Protein AF-A0A7V6X2H1-F1 (afdb_monomer_lite)

pLDDT: mean 89.01, std 12.79, range [46.62, 98.12]

Structure (mmCIF, N/CA/C/O backbone):
data_AF-A0A7V6X2H1-F1
#
_entry.id   AF-A0A7V6X2H1-F1
#
loop_
_atom_site.group_PDB
_atom_site.id
_atom_site.type_symbol
_atom_site.label_atom_id
_atom_site.label_alt_id
_atom_site.label_comp_id
_atom_site.label_asym_id
_atom_site.label_entity_id
_atom_site.label_seq_id
_atom_site.pdbx_PDB_ins_code
_atom_site.Cartn_x
_atom_site.Cartn_y
_atom_site.Cartn_z
_atom_site.occupancy
_atom_site.B_iso_or_equiv
_atom_site.auth_seq_id
_atom_site.auth_comp_id
_atom_site.auth_asym_id
_atom_site.auth_atom_id
_atom_site.pdbx_PDB_model_num
ATOM 1 N N . MET A 1 1 ? -15.345 0.960 33.921 1.00 46.62 1 MET A N 1
ATOM 2 C CA . MET A 1 1 ? -14.487 0.407 32.845 1.00 46.62 1 MET A CA 1
ATOM 3 C C . MET A 1 1 ? -14.612 1.306 31.611 1.00 46.62 1 MET A C 1
ATOM 5 O O . MET A 1 1 ? -15.407 1.011 30.737 1.00 46.62 1 MET A O 1
ATOM 9 N N . GLU A 1 2 ? -13.882 2.427 31.547 1.00 55.59 2 GLU A N 1
ATOM 10 C CA . GLU A 1 2 ? -13.920 3.375 30.402 1.00 55.59 2 GLU A CA 1
ATOM 11 C C . GLU A 1 2 ? -12.554 3.542 29.702 1.00 55.59 2 GLU A C 1
ATOM 13 O O . GLU A 1 2 ? -12.476 4.056 28.591 1.00 55.59 2 GLU A O 1
ATOM 18 N N . SER A 1 3 ? -11.475 3.017 30.293 1.00 58.47 3 SER A N 1
ATOM 1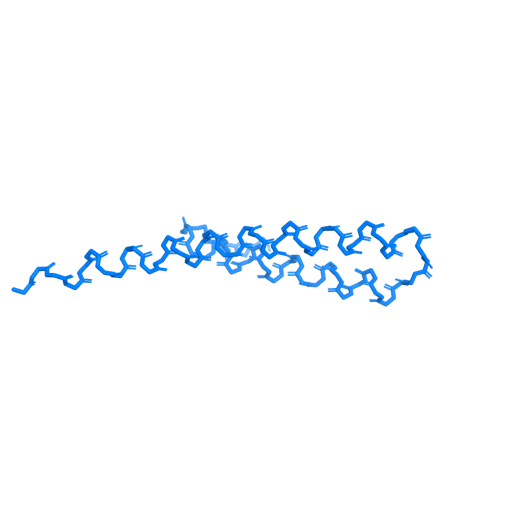9 C CA . SER A 1 3 ? -10.096 3.158 29.796 1.00 58.47 3 SER A CA 1
ATOM 20 C C . SER A 1 3 ? -9.798 2.407 28.483 1.00 58.47 3 SER A C 1
ATOM 22 O O . SER A 1 3 ? -8.879 2.798 27.767 1.00 58.47 3 SER A O 1
ATOM 24 N N . SER A 1 4 ? -10.568 1.373 28.122 1.00 64.25 4 SER A N 1
ATOM 25 C CA . SER A 1 4 ? -10.253 0.522 26.958 1.00 64.25 4 SER A CA 1
ATOM 26 C C . SER A 1 4 ? -10.461 1.228 25.613 1.00 64.25 4 SER A C 1
ATOM 28 O O . SER A 1 4 ? -9.647 1.076 24.709 1.00 64.25 4 SER A O 1
ATOM 30 N N . LYS A 1 5 ? -11.513 2.054 25.478 1.00 67.69 5 LYS A N 1
ATOM 31 C CA . LYS A 1 5 ? -11.872 2.674 24.187 1.00 67.69 5 LYS A CA 1
ATOM 32 C C . LYS A 1 5 ? -10.821 3.673 23.696 1.00 67.69 5 LYS A C 1
ATOM 34 O O . LYS A 1 5 ? -10.520 3.703 22.508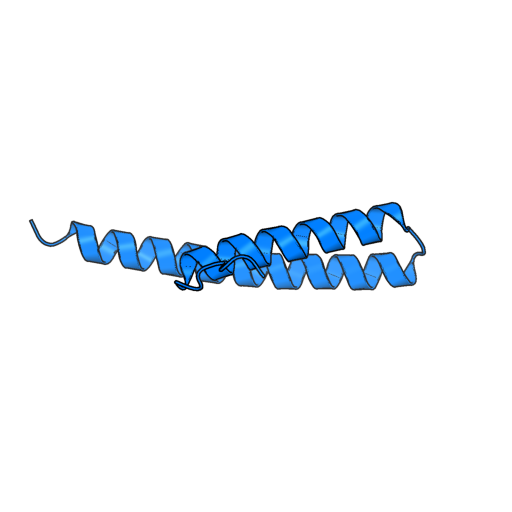 1.00 67.69 5 LYS A O 1
ATOM 39 N N . GLY A 1 6 ? -10.244 4.474 24.595 1.00 72.12 6 GLY A N 1
ATOM 40 C CA . GLY A 1 6 ? -9.203 5.445 24.234 1.00 72.12 6 GLY A CA 1
ATOM 41 C C . GLY A 1 6 ? -7.904 4.782 23.760 1.00 72.12 6 GLY A C 1
ATOM 42 O O . GLY A 1 6 ? -7.274 5.259 22.817 1.00 72.12 6 GLY A O 1
ATOM 43 N N . ILE A 1 7 ? -7.542 3.645 24.364 1.00 76.75 7 ILE A N 1
ATOM 44 C CA . ILE A 1 7 ? -6.356 2.858 23.990 1.00 76.75 7 ILE A CA 1
ATOM 45 C C . ILE A 1 7 ? -6.525 2.263 22.584 1.00 76.75 7 ILE A C 1
ATOM 47 O O . ILE A 1 7 ? -5.599 2.333 21.772 1.00 76.75 7 ILE A O 1
ATOM 51 N N . ASP A 1 8 ? -7.713 1.744 22.261 1.00 81.62 8 ASP A N 1
ATOM 52 C CA . ASP A 1 8 ? -8.009 1.193 20.933 1.00 81.62 8 ASP A CA 1
ATOM 53 C C . ASP A 1 8 ? -7.976 2.266 19.832 1.00 81.62 8 ASP A C 1
ATOM 55 O O . ASP A 1 8 ? -7.435 2.027 18.747 1.00 81.62 8 ASP A O 1
ATOM 59 N N . VAL A 1 9 ? -8.470 3.476 20.121 1.00 83.19 9 VAL A N 1
ATOM 60 C CA . VAL A 1 9 ? -8.408 4.616 19.189 1.00 83.19 9 VAL A CA 1
ATOM 61 C C . VAL A 1 9 ? -6.960 5.032 18.924 1.00 83.19 9 VAL A C 1
ATOM 63 O O . VAL A 1 9 ? -6.558 5.143 17.765 1.00 83.19 9 VAL A O 1
ATOM 66 N N . ALA A 1 10 ? -6.148 5.199 19.972 1.00 87.19 10 ALA A N 1
ATOM 67 C CA . ALA A 1 10 ? -4.738 5.564 19.830 1.00 87.19 10 ALA A CA 1
ATOM 68 C C . ALA A 1 10 ? -3.946 4.510 19.037 1.00 87.19 10 ALA A C 1
ATOM 70 O O . ALA A 1 10 ? -3.128 4.847 18.175 1.00 87.19 10 ALA A O 1
ATOM 71 N N . LYS A 1 11 ? -4.226 3.221 19.272 1.00 88.06 11 LYS A N 1
ATOM 72 C CA . LYS A 1 11 ? -3.632 2.114 18.514 1.00 88.06 11 LYS A CA 1
ATOM 73 C C . LYS A 1 11 ? -4.027 2.164 17.039 1.00 88.06 11 LYS A C 1
ATOM 75 O O . LYS A 1 11 ? -3.169 1.957 16.181 1.00 88.06 11 LYS A O 1
ATOM 80 N N . ASN A 1 12 ? -5.291 2.451 16.731 1.00 91.38 12 ASN A N 1
ATOM 81 C CA . ASN A 1 12 ? -5.737 2.542 15.344 1.00 91.38 12 ASN A CA 1
ATOM 82 C C . ASN A 1 12 ? -5.077 3.722 14.615 1.00 91.38 12 ASN A C 1
ATOM 84 O O . ASN A 1 12 ? -4.567 3.535 13.512 1.00 91.38 12 ASN A O 1
ATOM 88 N N . ILE A 1 13 ? -4.993 4.892 15.260 1.00 94.88 13 ILE A N 1
ATOM 89 C CA . ILE A 1 13 ? -4.291 6.070 14.722 1.00 94.88 13 ILE A CA 1
ATOM 90 C C . ILE A 1 13 ? -2.828 5.736 14.431 1.00 94.88 13 ILE A C 1
ATOM 92 O O . ILE A 1 13 ? -2.349 5.984 13.329 1.00 94.88 13 ILE A O 1
ATOM 96 N N . ARG A 1 14 ? -2.124 5.095 15.372 1.00 96.00 14 ARG A N 1
ATOM 97 C CA . ARG A 1 14 ? -0.726 4.694 15.162 1.00 96.00 14 ARG A CA 1
ATOM 98 C C . ARG A 1 14 ? -0.556 3.785 13.943 1.00 96.00 14 ARG A C 1
ATOM 100 O O . ARG A 1 14 ? 0.417 3.933 13.210 1.00 96.00 14 ARG A O 1
ATOM 107 N N . ILE A 1 15 ? -1.482 2.851 13.724 1.00 95.94 15 ILE A N 1
ATOM 108 C CA . ILE A 1 15 ? -1.421 1.960 12.560 1.00 95.94 15 ILE A CA 1
ATOM 109 C C . ILE A 1 15 ? -1.700 2.730 11.264 1.00 95.94 15 ILE A C 1
ATOM 111 O O . ILE A 1 15 ? -1.027 2.483 10.270 1.00 95.94 15 ILE A O 1
ATOM 115 N N . ILE A 1 16 ? -2.642 3.675 11.270 1.00 97.00 16 ILE A N 1
ATOM 116 C CA . ILE A 1 16 ? -2.919 4.547 10.117 1.00 97.00 16 ILE A CA 1
ATOM 117 C C . ILE A 1 16 ? -1.671 5.352 9.737 1.00 97.00 16 ILE A C 1
ATOM 119 O O . ILE A 1 16 ? -1.287 5.367 8.570 1.00 97.00 16 ILE A O 1
ATOM 123 N N . GLU A 1 17 ? -1.005 5.976 10.710 1.00 97.62 17 GLU A N 1
ATOM 124 C CA . GLU A 1 17 ? 0.219 6.745 10.458 1.00 97.62 17 GLU A CA 1
ATOM 125 C C . GLU A 1 17 ? 1.351 5.869 9.911 1.00 97.62 17 GLU A C 1
ATOM 127 O O . GLU A 1 17 ? 2.030 6.254 8.960 1.00 97.62 17 GLU A O 1
ATOM 132 N N . TRP A 1 18 ? 1.507 4.659 10.450 1.00 97.88 18 TRP A N 1
ATOM 133 C CA . TRP A 1 18 ? 2.483 3.700 9.939 1.00 97.88 18 TRP A CA 1
ATOM 134 C C . TRP A 1 18 ? 2.179 3.271 8.493 1.00 97.88 18 TRP A C 1
ATOM 136 O O . TRP A 1 18 ? 3.073 3.293 7.652 1.00 97.88 18 TRP A O 1
ATOM 146 N N . LEU A 1 19 ? 0.917 2.966 8.170 1.00 97.88 19 LEU A N 1
ATOM 147 C CA . LEU A 1 19 ? 0.501 2.593 6.810 1.00 97.88 19 LEU A CA 1
ATOM 148 C C . LEU A 1 19 ? 0.729 3.721 5.794 1.00 97.88 19 LEU A C 1
ATOM 150 O O . LEU A 1 19 ? 1.078 3.448 4.648 1.00 97.88 19 LEU A O 1
ATOM 154 N N . LYS A 1 20 ? 0.566 4.989 6.195 1.00 97.00 20 LYS A N 1
ATOM 155 C CA . LYS A 1 20 ? 0.899 6.131 5.328 1.00 97.00 20 LYS A CA 1
ATOM 156 C C . LYS A 1 20 ? 2.396 6.195 5.026 1.00 97.00 20 LYS A C 1
ATOM 158 O O . LYS A 1 20 ? 2.766 6.428 3.878 1.00 97.00 20 LYS A O 1
ATOM 163 N N . ALA A 1 21 ? 3.247 5.976 6.030 1.00 98.12 21 ALA A N 1
ATOM 164 C CA . ALA A 1 21 ? 4.695 5.937 5.830 1.00 98.12 21 ALA A CA 1
ATOM 165 C C . ALA A 1 21 ? 5.104 4.785 4.891 1.00 98.12 21 ALA A C 1
ATOM 167 O O . ALA A 1 21 ? 5.876 5.003 3.958 1.00 98.12 21 ALA A O 1
ATOM 168 N N . GLU A 1 22 ? 4.520 3.598 5.080 1.00 97.25 22 GLU A N 1
ATOM 169 C CA . GLU A 1 22 ? 4.742 2.424 4.223 1.00 97.25 22 GLU A CA 1
ATOM 170 C C . GLU A 1 22 ? 4.334 2.684 2.764 1.00 97.25 22 GLU A C 1
ATOM 172 O O . GLU A 1 22 ? 5.062 2.351 1.826 1.00 97.25 22 GLU A O 1
ATOM 177 N N . MET A 1 23 ? 3.193 3.349 2.559 1.00 97.69 23 MET A N 1
ATOM 178 C CA . MET A 1 23 ? 2.712 3.718 1.229 1.00 97.69 23 MET A CA 1
ATOM 179 C C . MET A 1 23 ? 3.688 4.652 0.506 1.00 97.69 23 MET A C 1
ATOM 181 O O . MET A 1 23 ? 4.005 4.417 -0.660 1.00 97.69 23 MET A O 1
ATOM 185 N N . VAL A 1 24 ? 4.206 5.679 1.187 1.00 98.06 24 VAL A N 1
ATOM 186 C CA . VAL A 1 24 ? 5.220 6.577 0.609 1.00 98.06 24 VAL A CA 1
ATOM 187 C C . VAL A 1 24 ? 6.499 5.807 0.263 1.00 98.06 24 VAL A C 1
ATOM 189 O O . VAL A 1 24 ? 7.062 6.014 -0.813 1.00 98.06 24 VAL A O 1
ATOM 192 N N . GLY A 1 25 ? 6.929 4.883 1.129 1.00 97.19 25 GLY A N 1
ATOM 193 C CA . GLY A 1 25 ? 8.070 4.002 0.870 1.00 97.19 25 GLY A CA 1
ATOM 194 C C . GLY A 1 25 ? 7.880 3.141 -0.381 1.00 97.19 25 GLY A C 1
ATOM 195 O O . GLY A 1 25 ? 8.758 3.092 -1.241 1.00 97.19 25 GLY A O 1
ATOM 196 N N . SER A 1 26 ? 6.703 2.536 -0.534 1.00 96.62 26 SER A N 1
ATOM 197 C CA . SER A 1 26 ? 6.372 1.702 -1.694 1.00 96.62 26 SER A CA 1
ATOM 198 C C . SER A 1 26 ? 6.325 2.506 -2.998 1.00 96.62 26 SER A C 1
ATOM 200 O O . SER A 1 26 ? 6.819 2.045 -4.026 1.00 96.62 26 SER A O 1
ATOM 202 N N . VAL A 1 27 ? 5.809 3.740 -2.964 1.00 98.06 27 VAL A N 1
ATOM 203 C CA . VAL A 1 27 ? 5.839 4.651 -4.122 1.00 98.06 27 VAL A CA 1
ATOM 204 C C . VAL A 1 27 ? 7.275 5.030 -4.488 1.00 98.06 27 VAL A C 1
ATOM 206 O O . VAL A 1 27 ? 7.624 5.033 -5.667 1.00 98.06 27 VAL A O 1
ATOM 209 N N . ALA A 1 28 ? 8.140 5.301 -3.508 1.00 97.56 28 ALA A N 1
ATOM 210 C CA . ALA A 1 28 ? 9.549 5.578 -3.778 1.00 97.56 28 ALA A CA 1
ATOM 211 C C . ALA A 1 28 ? 10.256 4.381 -4.441 1.00 97.56 28 ALA A C 1
ATOM 213 O O . ALA A 1 28 ? 11.025 4.572 -5.386 1.00 97.56 28 ALA A O 1
ATOM 214 N N . SER A 1 29 ? 9.976 3.158 -3.983 1.00 95.75 29 SER A N 1
ATOM 215 C CA . SER A 1 29 ? 10.486 1.929 -4.600 1.00 95.75 29 SER A CA 1
ATOM 216 C C . SER A 1 29 ? 9.975 1.757 -6.029 1.00 95.75 29 SER A C 1
ATOM 218 O O . SER A 1 29 ? 10.783 1.523 -6.922 1.00 95.75 29 SER A O 1
ATOM 220 N N . LEU A 1 30 ? 8.679 1.983 -6.277 1.00 97.75 30 LEU A N 1
ATOM 221 C CA . LEU A 1 30 ? 8.095 1.949 -7.621 1.00 97.75 30 LEU A CA 1
ATOM 222 C C . LEU A 1 30 ? 8.823 2.904 -8.577 1.00 97.75 30 LEU A C 1
ATOM 224 O O . LEU A 1 30 ? 9.242 2.496 -9.659 1.00 97.75 30 LEU A O 1
ATOM 228 N N . LEU A 1 31 ? 9.013 4.163 -8.167 1.00 97.12 31 LEU A N 1
ATOM 229 C CA . LEU A 1 31 ? 9.710 5.169 -8.975 1.00 97.12 31 LEU A CA 1
ATOM 230 C C . LEU A 1 31 ? 11.148 4.737 -9.3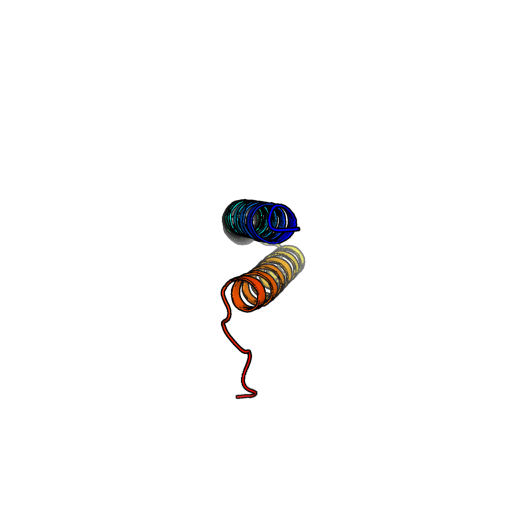04 1.00 97.12 31 LEU A C 1
ATOM 232 O O . LEU A 1 31 ? 11.584 4.885 -10.443 1.00 97.12 31 LEU A O 1
ATOM 236 N N . ARG A 1 32 ? 11.878 4.158 -8.341 1.00 95.62 32 ARG A N 1
ATOM 237 C CA . ARG A 1 32 ? 13.235 3.626 -8.568 1.00 95.62 32 ARG A CA 1
ATOM 238 C C . ARG A 1 32 ? 13.233 2.433 -9.526 1.00 95.62 32 ARG A C 1
ATOM 240 O O . ARG A 1 32 ? 14.088 2.371 -10.405 1.00 95.62 32 ARG A O 1
ATOM 247 N N . SER A 1 33 ? 12.280 1.513 -9.386 1.00 96.06 33 SER A N 1
ATOM 248 C CA . SER A 1 33 ? 12.149 0.341 -10.262 1.00 96.06 33 SER A CA 1
ATOM 249 C C . SER A 1 33 ? 11.843 0.732 -11.708 1.00 96.06 33 SER A C 1
ATOM 251 O O . SER A 1 33 ? 12.387 0.125 -12.628 1.00 96.06 33 SER A O 1
ATOM 253 N N . MET A 1 34 ? 11.050 1.788 -11.921 1.00 95.50 34 MET A N 1
ATOM 254 C CA . MET A 1 34 ? 10.776 2.325 -13.260 1.00 95.50 34 MET A CA 1
ATOM 255 C C . MET A 1 34 ? 12.007 2.949 -13.926 1.00 95.50 34 MET A C 1
ATOM 257 O O . MET A 1 34 ? 12.136 2.874 -15.143 1.00 95.50 34 MET A O 1
ATOM 261 N N . VAL A 1 35 ? 12.927 3.533 -13.154 1.00 95.94 35 VAL A N 1
ATOM 262 C CA . VAL A 1 35 ? 14.202 4.046 -13.690 1.00 95.94 35 VAL A CA 1
ATOM 263 C C . VAL A 1 35 ? 15.152 2.903 -14.057 1.00 95.94 35 VAL A C 1
ATOM 265 O O . VAL A 1 35 ? 15.840 2.978 -15.070 1.00 95.94 35 VAL A O 1
ATOM 268 N N . ASN A 1 36 ? 15.187 1.846 -13.242 1.00 89.56 36 ASN A N 1
ATOM 269 C CA . ASN A 1 36 ? 16.165 0.761 -13.371 1.00 89.56 36 ASN A CA 1
ATOM 270 C C . ASN A 1 36 ? 15.692 -0.420 -14.244 1.00 89.56 36 ASN A C 1
ATOM 272 O O . ASN A 1 36 ? 16.475 -1.334 -14.482 1.00 89.56 36 ASN A O 1
ATOM 276 N N . GLY A 1 37 ? 14.445 -0.402 -14.733 1.00 68.75 37 GLY A N 1
ATOM 277 C CA . GLY A 1 37 ? 13.960 -1.308 -15.782 1.00 68.75 37 GLY A CA 1
ATOM 278 C C . GLY A 1 37 ? 13.648 -2.745 -15.348 1.00 68.75 37 GLY A C 1
ATOM 279 O O . GLY A 1 37 ? 14.014 -3.675 -16.059 1.00 68.75 37 GLY A O 1
ATOM 280 N N . GLY A 1 38 ? 12.969 -2.950 -14.211 1.00 88.25 38 GLY A N 1
ATOM 281 C CA . GLY A 1 38 ? 12.541 -4.286 -13.761 1.00 88.25 38 GLY A CA 1
ATOM 282 C C . GLY A 1 38 ? 11.021 -4.440 -13.701 1.00 88.25 38 GLY A C 1
ATOM 283 O O . GLY A 1 38 ? 10.416 -3.978 -12.738 1.00 88.25 38 GLY A O 1
ATOM 284 N N . GLU A 1 39 ? 10.408 -5.106 -14.685 1.00 92.12 39 GLU A N 1
ATOM 285 C CA . GLU A 1 39 ? 8.948 -5.329 -14.729 1.00 92.12 39 GLU A CA 1
ATOM 286 C C . GLU A 1 39 ? 8.428 -6.081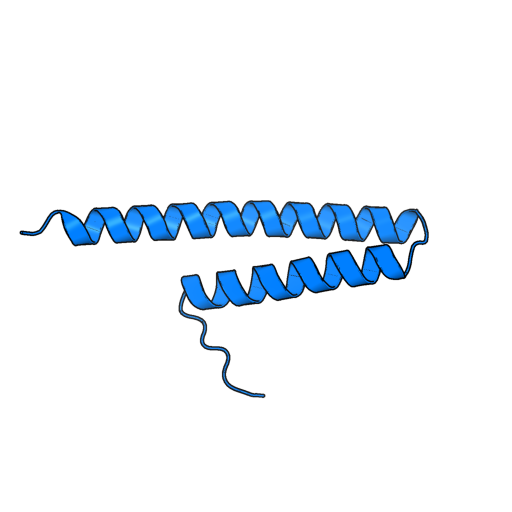 -13.496 1.00 92.12 39 GLU A C 1
ATOM 288 O O . GLU A 1 39 ? 7.448 -5.648 -12.892 1.00 92.12 39 GLU A O 1
ATOM 293 N N . ASP A 1 40 ? 9.132 -7.127 -13.054 1.00 94.31 40 ASP A N 1
ATOM 294 C C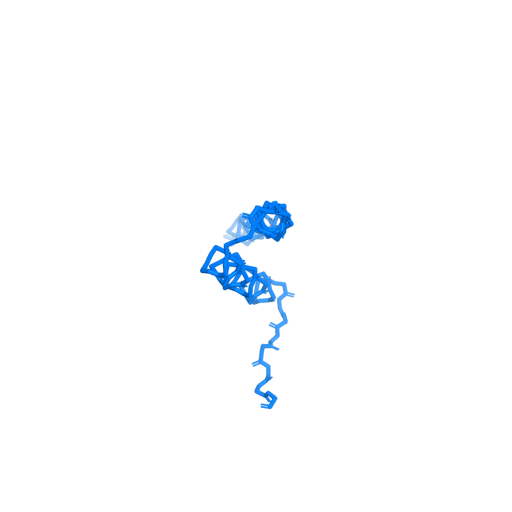A . ASP A 1 40 ? 8.777 -7.878 -11.841 1.00 94.31 40 ASP A CA 1
ATOM 295 C C . ASP A 1 40 ? 8.823 -6.987 -10.591 1.00 94.31 40 ASP A C 1
ATOM 297 O O . ASP A 1 40 ? 7.898 -6.973 -9.782 1.00 94.31 40 ASP A O 1
ATOM 301 N N . LEU A 1 41 ? 9.862 -6.151 -10.469 1.00 94.31 41 LEU A N 1
ATOM 302 C CA . LEU A 1 41 ? 9.992 -5.206 -9.355 1.00 94.31 41 LEU A CA 1
ATOM 303 C C . LEU A 1 41 ? 8.898 -4.135 -9.382 1.00 94.31 41 LEU A C 1
ATOM 305 O O . LEU A 1 41 ? 8.440 -3.690 -8.329 1.00 94.31 41 LEU A O 1
ATOM 309 N N . ILE A 1 42 ? 8.484 -3.694 -10.570 1.00 96.69 42 ILE A N 1
ATOM 310 C CA . ILE A 1 42 ? 7.365 -2.765 -10.742 1.00 96.69 42 ILE A CA 1
ATOM 311 C C . ILE A 1 42 ? 6.063 -3.437 -10.294 1.00 96.69 42 ILE A C 1
ATOM 313 O O . ILE A 1 42 ? 5.312 -2.835 -9.523 1.00 96.69 42 ILE A O 1
ATOM 317 N N . ALA A 1 43 ? 5.813 -4.675 -10.726 1.00 96.62 43 ALA A N 1
ATOM 318 C CA . ALA A 1 43 ? 4.630 -5.443 -10.350 1.00 96.62 43 ALA A CA 1
ATOM 319 C C . ALA A 1 43 ? 4.552 -5.664 -8.830 1.00 96.62 43 ALA A C 1
ATOM 321 O O . ALA A 1 43 ? 3.508 -5.400 -8.229 1.00 96.62 43 ALA A O 1
ATOM 322 N N . ASP A 1 44 ? 5.664 -6.036 -8.195 1.00 94.94 44 ASP A N 1
ATOM 323 C CA . ASP A 1 44 ? 5.751 -6.207 -6.742 1.00 94.94 44 ASP A CA 1
ATOM 324 C C . ASP A 1 44 ? 5.484 -4.896 -5.989 1.00 94.94 44 ASP A C 1
ATOM 326 O O . ASP A 1 44 ? 4.709 -4.866 -5.027 1.00 94.94 44 ASP A O 1
ATOM 330 N N . CYS A 1 45 ? 6.063 -3.780 -6.448 1.00 96.88 45 CYS A N 1
ATOM 331 C CA . CYS A 1 45 ? 5.808 -2.468 -5.848 1.00 96.88 45 CYS A CA 1
ATOM 332 C C . CYS A 1 45 ? 4.328 -2.071 -5.967 1.00 96.88 45 CYS A C 1
ATOM 334 O O . CYS A 1 45 ? 3.736 -1.582 -5.003 1.00 96.88 45 CYS A O 1
ATOM 336 N N . LEU A 1 46 ? 3.709 -2.298 -7.129 1.00 97.44 46 LEU A N 1
ATOM 337 C CA . LEU A 1 46 ? 2.288 -2.020 -7.346 1.00 97.44 46 LEU A CA 1
ATOM 338 C C . LEU A 1 46 ? 1.398 -2.894 -6.455 1.00 97.44 46 LEU A C 1
ATOM 340 O O . LEU A 1 46 ? 0.461 -2.376 -5.842 1.00 97.44 46 LEU A O 1
ATOM 344 N N . ALA A 1 47 ? 1.709 -4.185 -6.322 1.00 96.88 47 ALA A N 1
ATOM 345 C CA . ALA A 1 47 ? 0.996 -5.085 -5.422 1.00 96.88 47 ALA A CA 1
ATOM 346 C C . ALA A 1 47 ? 1.068 -4.591 -3.965 1.00 96.88 47 ALA A C 1
ATOM 348 O O . ALA A 1 47 ? 0.041 -4.514 -3.285 1.00 96.88 47 ALA A O 1
ATOM 349 N N . GLY A 1 48 ? 2.252 -4.168 -3.509 1.00 96.19 48 GLY A N 1
ATOM 350 C CA . GLY A 1 48 ? 2.451 -3.575 -2.183 1.00 96.19 48 GLY A CA 1
ATOM 351 C C . GLY A 1 48 ? 1.628 -2.300 -1.956 1.00 96.19 48 GLY A C 1
ATOM 352 O O . GLY A 1 48 ? 0.982 -2.152 -0.912 1.00 96.19 48 GLY A O 1
ATOM 353 N N . ILE A 1 49 ? 1.572 -1.408 -2.951 1.00 98.06 49 ILE A N 1
ATOM 354 C CA . ILE A 1 49 ? 0.763 -0.177 -2.898 1.00 98.06 49 ILE A CA 1
ATOM 355 C C . ILE A 1 49 ? -0.728 -0.509 -2.786 1.00 98.06 49 ILE A C 1
ATOM 357 O O . ILE A 1 49 ? -1.407 0.040 -1.916 1.00 98.06 49 ILE A O 1
ATOM 361 N N . ILE A 1 50 ? -1.238 -1.420 -3.621 1.00 97.06 50 ILE A N 1
ATOM 362 C CA . ILE A 1 50 ? -2.653 -1.821 -3.618 1.00 97.06 50 ILE A CA 1
ATOM 363 C C . ILE A 1 50 ? -3.034 -2.433 -2.266 1.00 97.06 50 ILE A C 1
ATOM 365 O O . ILE A 1 50 ? -4.047 -2.052 -1.674 1.00 97.06 50 ILE A O 1
ATOM 369 N N . MET A 1 51 ? -2.202 -3.333 -1.738 1.00 96.19 51 MET A N 1
ATOM 370 C CA . MET A 1 51 ? -2.428 -3.960 -0.434 1.00 96.19 51 MET A CA 1
ATOM 371 C C . MET A 1 51 ? -2.430 -2.933 0.701 1.00 96.19 51 MET A C 1
ATOM 373 O O . MET A 1 51 ? -3.335 -2.935 1.541 1.00 96.19 51 MET A O 1
ATOM 377 N N . THR A 1 52 ? -1.463 -2.014 0.706 1.00 97.00 52 THR A N 1
ATOM 378 C CA . THR A 1 52 ? -1.378 -0.949 1.714 1.00 97.00 52 THR A CA 1
ATOM 379 C C . THR A 1 52 ? -2.589 -0.019 1.637 1.00 97.00 52 THR A C 1
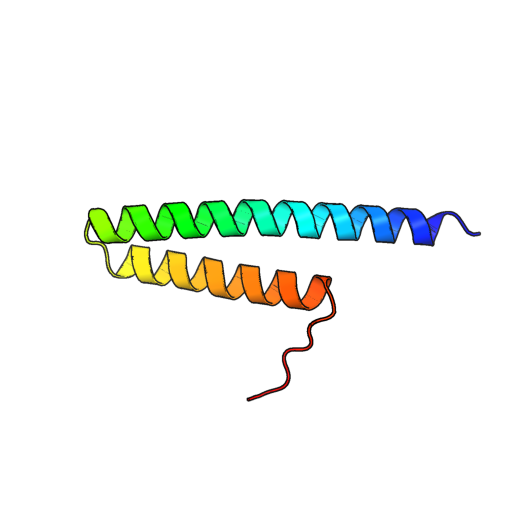ATOM 381 O O . THR A 1 52 ? -3.186 0.289 2.670 1.00 97.00 52 THR A O 1
ATOM 384 N N . ALA A 1 53 ? -3.016 0.366 0.429 1.00 95.81 53 ALA A N 1
ATOM 385 C CA . ALA A 1 53 ? -4.205 1.186 0.201 1.00 95.81 53 ALA A CA 1
ATOM 386 C C . ALA A 1 53 ? -5.482 0.504 0.707 1.00 95.81 53 ALA A C 1
ATOM 388 O O . ALA A 1 53 ? -6.290 1.132 1.391 1.00 95.81 53 ALA A O 1
ATOM 389 N N . TYR A 1 54 ? -5.644 -0.791 0.425 1.00 94.75 54 TYR A N 1
ATOM 390 C CA . TYR A 1 54 ? -6.797 -1.569 0.873 1.00 94.75 54 TYR A CA 1
ATOM 391 C C . TYR A 1 54 ? -6.875 -1.649 2.402 1.00 94.75 54 TYR A C 1
ATOM 393 O O . TYR A 1 54 ? -7.926 -1.393 3.000 1.00 94.75 54 TYR A O 1
ATOM 401 N N . ILE A 1 55 ? -5.754 -1.962 3.058 1.00 94.62 55 ILE A N 1
ATOM 402 C CA . ILE A 1 55 ? -5.698 -2.044 4.521 1.00 94.62 55 ILE A CA 1
ATOM 403 C C . ILE A 1 55 ? -5.963 -0.667 5.133 1.00 94.62 55 ILE A C 1
ATOM 405 O O . ILE A 1 55 ? -6.763 -0.568 6.065 1.00 94.62 55 ILE A O 1
ATOM 409 N N . LEU A 1 56 ? -5.338 0.387 4.603 1.00 95.50 56 LEU A N 1
ATOM 410 C CA . LEU A 1 56 ? -5.535 1.759 5.064 1.00 95.50 56 LEU A CA 1
ATOM 411 C C . LEU A 1 56 ? -7.002 2.178 4.942 1.00 95.50 56 LEU A C 1
ATOM 413 O O . LEU A 1 56 ? -7.581 2.615 5.935 1.00 95.50 56 LEU A O 1
ATOM 417 N N . GLY A 1 57 ? -7.619 1.956 3.776 1.00 93.19 57 GLY A N 1
ATOM 418 C CA . GLY A 1 57 ? -9.039 2.206 3.526 1.00 93.19 57 GLY A CA 1
ATOM 419 C C . GLY A 1 57 ? -9.929 1.540 4.574 1.00 93.19 57 GLY A C 1
ATOM 420 O O . GLY A 1 57 ? -10.729 2.208 5.232 1.00 93.19 57 GLY A O 1
ATOM 421 N N . LYS A 1 58 ? -9.697 0.250 4.845 1.00 92.00 58 LYS A N 1
ATOM 422 C CA . LYS A 1 58 ? -10.415 -0.488 5.892 1.00 92.00 58 LYS A CA 1
ATOM 423 C C . LYS A 1 58 ? -10.245 0.136 7.286 1.00 92.00 58 LYS A C 1
ATOM 425 O O . LYS A 1 58 ? -11.192 0.122 8.068 1.00 92.00 58 LYS A O 1
ATOM 430 N N . ARG A 1 59 ? -9.067 0.679 7.627 1.00 91.75 59 ARG A N 1
ATOM 431 C CA . ARG A 1 59 ? -8.812 1.313 8.941 1.00 91.75 59 ARG A CA 1
ATOM 432 C C . ARG A 1 59 ? -9.455 2.684 9.107 1.00 91.75 59 ARG A C 1
ATOM 434 O O . ARG A 1 59 ? -9.736 3.056 10.246 1.00 91.75 59 ARG A O 1
ATOM 441 N N . VAL A 1 60 ? -9.690 3.402 8.009 1.00 92.56 60 VAL A N 1
ATOM 442 C CA . VAL A 1 60 ? -10.359 4.716 8.009 1.00 92.56 60 VAL A CA 1
ATOM 443 C C . VAL A 1 60 ? -11.866 4.625 7.740 1.00 92.56 60 VAL A C 1
ATOM 445 O O . VAL A 1 60 ? -12.535 5.648 7.656 1.00 92.56 60 VAL A O 1
ATOM 448 N N . GLY A 1 61 ? -12.416 3.412 7.625 1.00 90.31 61 GLY A N 1
ATOM 449 C CA . GLY A 1 61 ? -13.849 3.191 7.418 1.00 90.31 61 GLY A CA 1
ATOM 450 C C . GLY A 1 61 ? -14.306 3.269 5.959 1.00 90.31 61 GLY A C 1
ATOM 451 O O . GLY A 1 61 ? -15.507 3.313 5.705 1.00 90.31 61 GLY A O 1
ATOM 452 N N . VAL A 1 62 ? -13.382 3.249 4.994 1.00 89.81 62 VAL A N 1
ATOM 453 C CA . VAL A 1 62 ? -13.721 3.098 3.574 1.00 89.81 62 VAL A CA 1
ATOM 454 C C . VAL A 1 62 ? -14.048 1.629 3.317 1.00 89.81 62 VAL A C 1
ATOM 456 O O . VAL A 1 62 ? -13.183 0.754 3.390 1.00 89.81 62 VAL A O 1
ATOM 459 N N . ALA A 1 63 ? -15.319 1.355 3.034 1.00 79.06 63 ALA A N 1
ATOM 460 C CA . ALA A 1 63 ? -15.764 0.034 2.622 1.00 79.06 63 ALA A CA 1
ATOM 461 C C . ALA A 1 63 ? -15.372 -0.209 1.160 1.00 79.06 63 ALA A C 1
ATOM 463 O O . ALA A 1 63 ? -15.689 0.595 0.284 1.00 79.06 63 ALA A O 1
ATOM 464 N N . TYR A 1 64 ? -14.724 -1.342 0.886 1.00 75.12 64 TYR A N 1
ATOM 465 C CA . TYR A 1 64 ? -14.577 -1.829 -0.482 1.00 75.12 64 TYR A CA 1
ATOM 466 C C . TYR A 1 64 ? -15.921 -2.417 -0.922 1.00 75.12 64 TYR A C 1
ATOM 468 O O . TYR A 1 64 ? -16.216 -3.591 -0.692 1.00 75.12 64 TYR A O 1
ATOM 476 N N . VAL A 1 65 ? -16.779 -1.563 -1.474 1.00 75.38 65 VAL A N 1
ATOM 477 C CA . VAL A 1 65 ? -17.997 -1.997 -2.157 1.00 75.38 65 VAL A CA 1
ATOM 478 C C . VAL A 1 65 ? -17.542 -2.564 -3.496 1.00 75.38 65 VAL A C 1
ATOM 480 O O . VAL A 1 65 ? -16.832 -1.879 -4.227 1.00 75.38 65 VAL A O 1
ATOM 483 N N . ARG A 1 66 ? -17.880 -3.830 -3.777 1.00 59.97 66 ARG A N 1
ATOM 484 C CA . ARG A 1 66 ? -17.620 -4.459 -5.081 1.00 59.97 66 ARG A CA 1
ATOM 485 C C . ARG A 1 66 ? -18.040 -3.487 -6.188 1.00 59.97 66 ARG A C 1
ATOM 487 O O . ARG A 1 66 ? -19.213 -3.119 -6.236 1.00 59.97 66 ARG A O 1
ATOM 494 N N . VAL A 1 67 ? -17.076 -3.078 -7.011 1.00 51.47 67 VAL A N 1
ATOM 495 C CA . VAL A 1 67 ? -17.334 -2.461 -8.318 1.00 51.47 67 VAL A CA 1
ATOM 496 C C . VAL A 1 67 ? -17.722 -3.565 -9.290 1.00 51.47 67 VAL A C 1
ATOM 498 O O . VAL A 1 67 ? -17.119 -4.661 -9.183 1.00 51.47 67 VAL A O 1
#

Radius of gyration: 15.75 Å; chains: 1; bounding box: 34×15×49 Å

Secondary structure (DSSP, 8-state):
--HHHHHHHHHHHHHHHHHHHHHHHHHHHHHHHHHHT-HHHHHHHHHHHHHHHHHHHHHTT------

Foldseek 3Di:
DPPPVVVVVVVLVVVLVVLVVQLVVLVVQLVVCVVVPDPVSNVVSVVSNVVSVVVNCVSVVNDPDPD

Sequence (67 aa):
MESSKGIDVAKNIRIIEWLKAEMVGSVASLLRSMVNGGEDLIADCLAGIIMTAYILGKRVGVAYVRV